Protein AF-R9GRR5-F1 (afdb_monomer_lite)

Radius of gyration: 13.26 Å; chains: 1; bounding box: 33×18×30 Å

pLDDT: mean 94.7, std 8.57, range [54.53, 98.62]

Structure (mmCIF, N/CA/C/O backbone):
data_AF-R9GRR5-F1
#
_entry.id   AF-R9GRR5-F1
#
loop_
_atom_site.group_PDB
_atom_site.id
_atom_site.type_symbol
_atom_site.label_atom_id
_atom_site.label_alt_id
_atom_site.label_comp_id
_atom_site.label_asym_id
_atom_site.label_entity_id
_atom_site.label_seq_id
_atom_site.pdbx_PDB_ins_code
_atom_site.Cartn_x
_atom_site.Cartn_y
_atom_site.Cartn_z
_atom_site.occupancy
_atom_site.B_iso_or_equiv
_atom_site.auth_seq_id
_atom_site.auth_comp_id
_atom_site.auth_asym_id
_atom_site.auth_atom_id
_atom_site.pdbx_PDB_model_num
ATOM 1 N N . MET A 1 1 ? 2.431 7.426 7.537 1.00 88.75 1 MET A N 1
ATOM 2 C CA . MET A 1 1 ? 1.464 8.010 6.565 1.00 88.75 1 MET A CA 1
ATOM 3 C C . MET A 1 1 ? 0.903 6.887 5.689 1.00 88.75 1 MET A C 1
ATOM 5 O O . MET A 1 1 ? 1.610 5.904 5.522 1.00 88.75 1 MET A O 1
ATOM 9 N N . LEU A 1 2 ? -0.309 7.003 5.113 1.00 96.12 2 LEU A N 1
ATOM 10 C CA . LEU A 1 2 ? -0.900 5.950 4.254 1.00 96.12 2 LEU A CA 1
ATOM 11 C C . LEU A 1 2 ? 0.080 5.463 3.178 1.00 96.12 2 LEU A C 1
ATOM 13 O O . LEU A 1 2 ? 0.353 4.272 3.091 1.00 96.12 2 LEU A O 1
ATOM 17 N N . THR A 1 3 ? 0.653 6.389 2.405 1.00 96.44 3 THR A N 1
ATOM 18 C CA . THR A 1 3 ? 1.580 6.061 1.316 1.00 96.44 3 THR A CA 1
ATOM 19 C C . THR A 1 3 ? 2.799 5.283 1.805 1.00 96.44 3 THR A C 1
ATOM 21 O O . THR A 1 3 ? 3.152 4.279 1.203 1.00 96.44 3 THR A O 1
ATOM 24 N N . GLU A 1 4 ? 3.424 5.694 2.911 1.00 96.44 4 GLU A N 1
ATOM 25 C CA . GLU A 1 4 ? 4.597 5.006 3.473 1.00 96.44 4 GLU A CA 1
ATOM 26 C C . GLU A 1 4 ? 4.267 3.580 3.923 1.00 96.44 4 GLU A C 1
ATOM 28 O O . GLU A 1 4 ? 5.027 2.655 3.645 1.00 96.44 4 GLU A O 1
ATOM 33 N N . GLU A 1 5 ? 3.131 3.395 4.601 1.00 97.88 5 GLU A N 1
ATOM 34 C CA . GLU A 1 5 ? 2.713 2.089 5.121 1.00 97.88 5 GLU A CA 1
ATOM 35 C C . GLU A 1 5 ? 2.349 1.119 3.992 1.00 97.88 5 GLU A C 1
ATOM 37 O O . GLU A 1 5 ? 2.711 -0.052 4.058 1.00 97.88 5 GLU A O 1
ATOM 42 N N . ILE A 1 6 ? 1.717 1.602 2.916 1.00 97.44 6 ILE A N 1
ATOM 43 C CA . ILE A 1 6 ? 1.444 0.781 1.727 1.00 97.44 6 ILE A CA 1
ATOM 44 C C . ILE A 1 6 ? 2.726 0.506 0.924 1.00 97.44 6 ILE A C 1
ATOM 46 O O . ILE A 1 6 ? 2.932 -0.614 0.463 1.00 97.44 6 ILE A O 1
ATOM 50 N N . THR A 1 7 ? 3.635 1.474 0.784 1.00 97.19 7 THR A N 1
ATOM 51 C CA . THR A 1 7 ? 4.938 1.247 0.131 1.00 97.19 7 THR A CA 1
ATOM 52 C C . THR A 1 7 ? 5.760 0.191 0.875 1.00 97.19 7 THR A C 1
ATOM 54 O O . THR A 1 7 ? 6.360 -0.689 0.256 1.00 97.19 7 THR A O 1
ATOM 57 N N . MET A 1 8 ? 5.739 0.225 2.210 1.00 97.00 8 MET A N 1
ATOM 58 C CA . MET A 1 8 ? 6.464 -0.703 3.083 1.00 97.00 8 MET A CA 1
ATOM 59 C C . MET A 1 8 ? 5.574 -1.832 3.624 1.00 97.00 8 MET A C 1
ATOM 61 O O . MET A 1 8 ? 5.867 -2.389 4.686 1.00 97.00 8 MET A O 1
ATOM 65 N N . ILE A 1 9 ? 4.513 -2.195 2.893 1.00 96.25 9 ILE A N 1
ATOM 66 C CA . ILE A 1 9 ? 3.488 -3.157 3.332 1.00 96.25 9 ILE A CA 1
ATOM 67 C C . ILE A 1 9 ? 4.088 -4.491 3.799 1.00 96.25 9 ILE A C 1
ATOM 69 O O . ILE A 1 9 ? 3.619 -5.064 4.777 1.00 96.25 9 ILE A O 1
ATOM 73 N N . SER A 1 10 ? 5.181 -4.949 3.181 1.00 95.88 10 SER A N 1
ATOM 74 C CA . SER A 1 10 ? 5.863 -6.199 3.544 1.00 95.88 10 SER A CA 1
ATOM 75 C C . SER A 1 10 ? 6.510 -6.189 4.933 1.00 95.88 10 SER A C 1
ATOM 77 O O . SER A 1 10 ? 6.804 -7.255 5.462 1.00 95.88 10 SER A O 1
ATOM 79 N N . LYS A 1 11 ? 6.749 -5.015 5.533 1.00 96.12 11 LYS A N 1
ATOM 80 C CA . LYS A 1 11 ? 7.376 -4.903 6.858 1.00 96.12 11 LYS A CA 1
ATOM 81 C C . LYS A 1 11 ? 6.376 -5.008 8.005 1.00 96.12 11 LYS A C 1
ATOM 83 O O . LYS A 1 11 ? 6.695 -5.604 9.027 1.00 96.12 11 LYS A O 1
ATOM 88 N N . LYS A 1 12 ? 5.213 -4.361 7.885 1.00 92.00 12 LYS A N 1
ATOM 89 C CA . LYS A 1 12 ? 4.258 -4.223 9.004 1.00 92.00 12 LYS A CA 1
ATOM 90 C C . LYS A 1 12 ? 2.786 -4.122 8.578 1.00 92.00 12 LYS A C 1
ATOM 92 O O . LYS A 1 12 ? 1.917 -4.044 9.440 1.00 92.00 12 LYS A O 1
ATOM 97 N N . GLY A 1 13 ? 2.492 -4.134 7.278 1.00 94.94 13 GLY A N 1
ATOM 98 C CA . GLY A 1 13 ? 1.148 -3.868 6.767 1.00 94.94 13 GLY A CA 1
ATOM 99 C C . GLY A 1 13 ? 0.672 -2.433 7.019 1.00 94.94 13 GLY A C 1
ATOM 100 O O . GLY A 1 13 ? 1.436 -1.565 7.445 1.00 94.94 13 GLY A O 1
ATOM 101 N N . LEU A 1 14 ? -0.610 -2.197 6.740 1.00 97.12 14 LEU A N 1
ATOM 102 C CA . LEU A 1 14 ? -1.294 -0.947 7.059 1.00 97.12 14 LEU A CA 1
ATOM 103 C C . LEU A 1 14 ? -1.829 -1.009 8.492 1.00 97.12 14 LEU A C 1
ATOM 105 O O . LEU A 1 14 ? -2.551 -1.938 8.841 1.00 97.12 14 LEU A O 1
ATOM 109 N N . SER A 1 15 ? -1.498 -0.020 9.317 1.00 97.75 15 SER A N 1
ATOM 110 C CA . SER A 1 15 ? -1.997 0.050 10.690 1.00 97.75 15 SER A CA 1
ATOM 111 C C . SER A 1 15 ? -3.454 0.507 10.758 1.00 97.75 15 SER A C 1
ATOM 113 O O . SER A 1 15 ? -3.869 1.420 10.038 1.00 97.75 15 SER A O 1
ATOM 115 N N . ASP A 1 16 ? -4.209 -0.035 11.717 1.00 97.69 16 ASP A N 1
ATOM 116 C CA . ASP A 1 16 ? -5.602 0.364 11.965 1.00 97.69 16 ASP A CA 1
ATOM 117 C C . ASP A 1 16 ? -5.746 1.861 12.243 1.00 97.69 16 ASP A C 1
ATOM 119 O O . ASP A 1 16 ? -6.710 2.489 11.814 1.00 97.69 16 ASP A O 1
ATOM 123 N N . LYS A 1 17 ? -4.774 2.456 12.947 1.00 97.81 17 LYS A N 1
ATOM 124 C CA . LYS A 1 17 ? -4.759 3.894 13.241 1.00 97.81 17 LYS A CA 1
ATOM 125 C C . LYS A 1 17 ? -4.730 4.719 11.955 1.00 97.81 17 LYS A C 1
ATOM 127 O O . LYS A 1 17 ? -5.485 5.681 11.829 1.00 97.81 17 LYS A O 1
ATOM 132 N N . THR A 1 18 ? -3.857 4.360 11.016 1.00 97.88 18 THR A N 1
ATOM 133 C CA . THR A 1 18 ? -3.750 5.060 9.733 1.00 97.88 18 THR A CA 1
ATOM 134 C C . THR A 1 18 ? -4.963 4.771 8.859 1.00 97.88 18 THR A C 1
ATOM 136 O O . THR A 1 18 ? -5.520 5.708 8.292 1.00 97.88 18 THR A O 1
ATOM 139 N N . TYR A 1 19 ? -5.427 3.521 8.799 1.00 97.69 19 TYR A N 1
ATOM 140 C CA . TYR A 1 19 ? -6.610 3.146 8.023 1.00 97.69 19 TYR A CA 1
ATOM 141 C C . TYR A 1 19 ? -7.866 3.906 8.472 1.00 97.69 19 TYR A C 1
ATOM 143 O O . TYR A 1 19 ? -8.500 4.570 7.652 1.00 97.69 19 TYR A O 1
ATOM 151 N N . LYS A 1 20 ? -8.165 3.905 9.779 1.00 98.06 20 LYS A N 1
ATOM 152 C CA . LYS A 1 20 ? -9.309 4.632 10.357 1.00 98.06 20 LYS A CA 1
ATOM 153 C C . LYS A 1 20 ? -9.236 6.126 10.063 1.00 98.06 20 LYS A C 1
ATOM 155 O O . LYS A 1 20 ? -10.196 6.688 9.552 1.00 98.06 20 LYS A O 1
ATOM 160 N N . LYS A 1 21 ? -8.070 6.745 10.273 1.00 98.00 21 LYS A N 1
ATOM 161 C CA . LYS A 1 21 ? -7.872 8.175 9.995 1.00 98.00 21 LYS A CA 1
ATOM 162 C C . LYS A 1 21 ? -8.140 8.535 8.529 1.00 98.00 21 LYS A C 1
ATOM 164 O O . LYS A 1 21 ? -8.673 9.600 8.243 1.00 98.00 21 LYS A O 1
ATOM 169 N N . VAL A 1 22 ? -7.737 7.689 7.582 1.00 97.94 22 VAL A N 1
ATOM 170 C CA . VAL A 1 22 ? -7.944 7.963 6.150 1.00 97.94 22 VAL A CA 1
ATOM 171 C C . VAL A 1 22 ? -9.408 7.759 5.765 1.00 97.94 22 VAL A C 1
ATOM 173 O O . VAL A 1 22 ? -9.947 8.590 5.037 1.00 97.94 22 VAL A O 1
ATOM 176 N N . ILE A 1 23 ? -10.071 6.731 6.305 1.00 98.12 23 ILE A N 1
ATOM 177 C CA . ILE A 1 23 ? -11.516 6.545 6.125 1.00 98.12 23 ILE A CA 1
ATOM 178 C C . ILE A 1 23 ? -12.299 7.734 6.679 1.00 98.12 23 ILE A C 1
ATOM 180 O O . ILE A 1 23 ? -13.193 8.222 5.998 1.00 98.12 23 ILE A O 1
ATOM 184 N N . GLU A 1 24 ? -11.953 8.246 7.858 1.00 98.25 24 GLU A N 1
ATOM 185 C CA . GLU A 1 24 ? -12.614 9.423 8.443 1.00 98.25 24 GLU A CA 1
ATOM 186 C C . GLU A 1 24 ? -12.497 10.668 7.548 1.00 98.25 24 GLU A C 1
ATOM 188 O O . GLU A 1 24 ? -13.425 11.469 7.474 1.00 98.25 24 GLU A O 1
ATOM 193 N N . LEU A 1 25 ? -11.373 10.829 6.844 1.00 98.00 25 LEU A N 1
ATOM 194 C CA . LEU A 1 25 ? -11.112 11.999 6.000 1.00 98.00 25 LEU A CA 1
ATOM 195 C C . LEU A 1 25 ? -11.669 11.875 4.577 1.00 98.00 25 LEU A C 1
ATOM 197 O O . LEU A 1 25 ? -12.019 12.882 3.963 1.00 98.00 25 LEU A O 1
ATOM 201 N N . PHE A 1 26 ? -11.694 10.664 4.019 1.00 97.44 26 PHE A N 1
ATOM 202 C CA . PHE A 1 26 ? -11.950 10.449 2.591 1.00 97.44 26 PHE A CA 1
ATOM 203 C C . PHE A 1 26 ? -13.092 9.467 2.304 1.00 97.44 26 PHE A C 1
ATOM 205 O O . PHE A 1 26 ? -13.550 9.391 1.164 1.00 97.44 26 PHE A O 1
ATOM 212 N N . GLY A 1 27 ? -13.568 8.730 3.305 1.00 98.19 27 GLY A N 1
ATOM 213 C CA . GLY A 1 27 ? -14.507 7.625 3.144 1.00 98.19 27 GLY A CA 1
ATOM 214 C C . GLY A 1 27 ? -13.847 6.367 2.575 1.00 98.19 27 GLY A C 1
ATOM 215 O O . GLY A 1 27 ? -12.712 6.379 2.090 1.00 98.19 27 GLY A O 1
ATOM 216 N N . GLU A 1 28 ? -14.572 5.252 2.619 1.00 97.88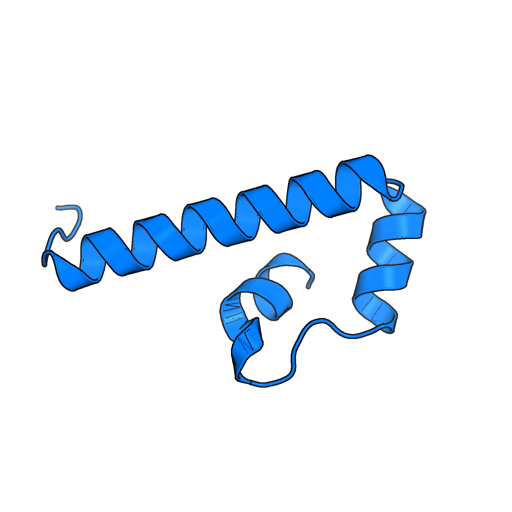 28 GLU A N 1
ATOM 217 C CA . GLU A 1 28 ? -14.054 3.934 2.229 1.00 97.88 28 GLU A CA 1
ATOM 218 C C . GLU A 1 28 ? -13.676 3.860 0.746 1.00 97.88 28 GLU A C 1
ATOM 220 O O . GLU A 1 28 ? -12.567 3.445 0.408 1.00 97.88 28 GLU A O 1
ATOM 225 N N . VAL A 1 29 ? -14.559 4.330 -0.144 1.00 98.38 29 VAL A N 1
ATOM 226 C CA . VAL A 1 29 ? -14.351 4.267 -1.603 1.00 98.38 29 VAL A CA 1
ATOM 227 C C . VAL A 1 29 ? -13.084 5.012 -2.010 1.00 98.38 29 VAL A C 1
ATOM 229 O O . VAL A 1 29 ? -12.238 4.479 -2.729 1.00 98.38 29 VAL A O 1
ATOM 232 N N . LYS A 1 30 ? -12.910 6.241 -1.519 1.00 98.31 30 LYS A N 1
ATOM 233 C CA . LYS A 1 30 ? -11.736 7.046 -1.856 1.00 98.31 30 LYS A CA 1
ATOM 234 C C . LYS A 1 30 ? -10.479 6.522 -1.165 1.00 98.31 30 LYS A C 1
ATOM 236 O O . LYS A 1 30 ? -9.406 6.574 -1.756 1.00 98.31 30 LYS A O 1
ATOM 241 N N . THR A 1 31 ? -10.594 5.945 0.031 1.00 98.19 31 THR A N 1
ATOM 242 C CA . THR A 1 31 ? -9.482 5.234 0.684 1.00 98.19 31 THR A CA 1
ATOM 243 C C . THR A 1 31 ? -8.993 4.068 -0.174 1.00 98.19 31 THR A C 1
ATOM 245 O O . THR A 1 31 ? -7.791 3.945 -0.407 1.00 98.19 31 THR A O 1
ATOM 248 N N . ALA A 1 32 ? -9.905 3.255 -0.716 1.00 98.19 32 ALA A N 1
ATOM 249 C CA . ALA A 1 32 ? -9.552 2.174 -1.633 1.00 98.19 32 ALA A CA 1
ATOM 250 C C . ALA A 1 32 ? -8.861 2.707 -2.900 1.00 98.19 32 ALA A C 1
ATOM 252 O O . ALA A 1 32 ? -7.830 2.174 -3.307 1.00 98.19 32 ALA A O 1
ATOM 253 N N . GLN A 1 33 ? -9.359 3.804 -3.481 1.00 98.62 33 GLN A N 1
ATOM 254 C CA . GLN A 1 33 ? -8.721 4.466 -4.628 1.00 98.62 33 GLN A CA 1
ATOM 255 C C . GLN A 1 33 ? -7.307 4.970 -4.311 1.00 98.62 33 GLN A C 1
ATOM 257 O O . GLN A 1 33 ? -6.397 4.779 -5.116 1.00 98.62 33 GLN A O 1
ATOM 262 N N . LEU A 1 34 ? -7.097 5.564 -3.133 1.00 98.38 34 LEU A N 1
ATOM 263 C CA . LEU A 1 34 ? -5.774 6.003 -2.686 1.00 98.38 34 LEU A CA 1
ATOM 264 C C . LEU A 1 34 ? -4.817 4.816 -2.543 1.00 98.38 34 LEU A C 1
ATOM 266 O O . LEU A 1 34 ? -3.696 4.878 -3.041 1.00 98.38 34 LEU A O 1
ATOM 270 N N . ILE A 1 35 ? -5.258 3.717 -1.924 1.00 98.19 35 ILE A N 1
ATOM 271 C CA . ILE A 1 35 ? -4.447 2.497 -1.802 1.0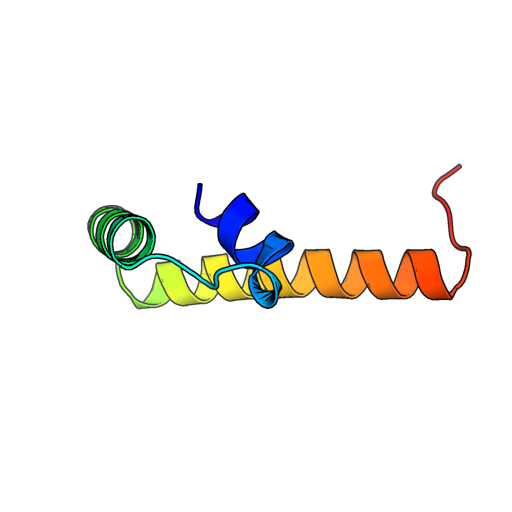0 98.19 35 ILE A CA 1
ATOM 272 C C . ILE A 1 35 ? -4.088 1.955 -3.191 1.00 98.19 35 ILE A C 1
ATOM 274 O O . ILE A 1 35 ? -2.917 1.670 -3.440 1.00 98.19 35 ILE A O 1
ATOM 278 N N . MET A 1 36 ? -5.052 1.874 -4.115 1.00 98.44 36 MET A N 1
ATOM 279 C CA . MET A 1 36 ? -4.804 1.433 -5.494 1.00 98.44 36 MET A CA 1
ATOM 280 C C . MET A 1 36 ? -3.784 2.321 -6.212 1.00 98.44 36 MET A C 1
ATOM 282 O O . MET A 1 36 ? -2.891 1.797 -6.874 1.00 98.44 36 MET 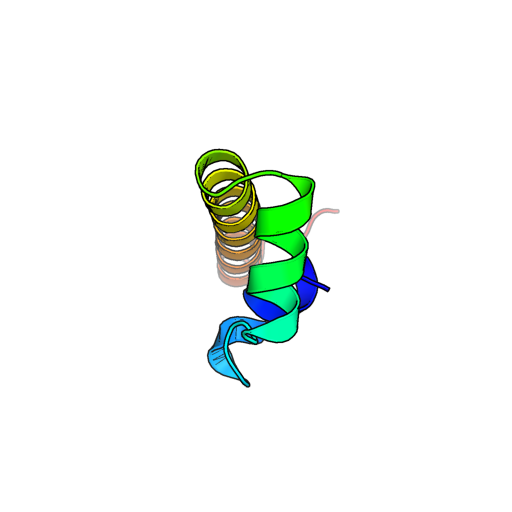A O 1
ATOM 286 N N . ALA A 1 37 ? -3.860 3.644 -6.051 1.00 98.50 37 ALA A N 1
ATOM 287 C CA . ALA A 1 37 ? -2.892 4.566 -6.643 1.00 98.50 37 ALA A CA 1
ATOM 288 C C . ALA A 1 37 ? -1.471 4.329 -6.103 1.00 98.50 37 ALA A C 1
ATOM 290 O O . ALA A 1 37 ? -0.515 4.276 -6.879 1.00 98.50 37 ALA A O 1
ATOM 291 N N . VAL A 1 38 ? -1.328 4.115 -4.788 1.00 98.19 38 VAL A N 1
ATOM 292 C CA . VAL A 1 38 ? -0.028 3.800 -4.171 1.00 98.19 38 VAL A CA 1
ATOM 293 C C . VAL A 1 38 ? 0.499 2.435 -4.631 1.00 98.19 38 VAL A C 1
ATOM 295 O O . VAL A 1 38 ? 1.695 2.292 -4.889 1.00 98.19 38 VAL A O 1
ATOM 298 N N . VAL A 1 39 ? -0.366 1.430 -4.784 1.00 98.00 39 VAL A N 1
ATOM 299 C CA . VAL A 1 39 ? 0.018 0.115 -5.327 1.00 98.00 39 VAL A CA 1
ATOM 300 C C . VAL A 1 39 ? 0.462 0.231 -6.784 1.00 98.00 39 VAL A C 1
ATOM 302 O O . VAL A 1 39 ? 1.484 -0.353 -7.152 1.00 98.00 39 VAL A O 1
ATOM 305 N N . ALA A 1 40 ? -0.251 1.006 -7.603 1.00 98.31 40 ALA A N 1
ATOM 306 C CA . ALA A 1 40 ? 0.068 1.196 -9.013 1.00 98.31 40 ALA A CA 1
ATOM 307 C C . ALA A 1 40 ? 1.458 1.821 -9.192 1.00 98.31 40 ALA A C 1
ATOM 309 O O . ALA A 1 40 ? 2.289 1.258 -9.905 1.00 98.31 40 ALA A O 1
ATOM 310 N N . ILE A 1 41 ? 1.757 2.924 -8.493 1.00 97.56 41 ILE A N 1
ATOM 311 C CA . ILE A 1 41 ? 3.074 3.571 -8.605 1.00 97.56 41 ILE A CA 1
ATOM 312 C C . ILE A 1 41 ? 4.202 2.682 -8.068 1.00 97.56 41 ILE A C 1
ATOM 314 O O . ILE A 1 41 ? 5.253 2.581 -8.694 1.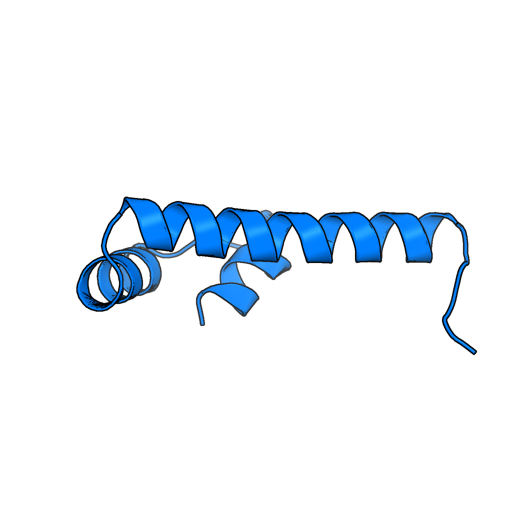00 97.56 41 ILE A O 1
ATOM 318 N N . ASN A 1 42 ? 3.984 1.961 -6.961 1.00 96.75 42 ASN A N 1
ATOM 319 C CA . ASN A 1 42 ? 4.986 1.029 -6.434 1.00 96.75 42 ASN A CA 1
ATOM 320 C C . ASN A 1 42 ? 5.252 -0.143 -7.385 1.00 96.75 42 ASN A C 1
ATOM 322 O O . ASN A 1 42 ? 6.391 -0.592 -7.506 1.00 96.75 42 ASN A O 1
ATOM 326 N N . SER A 1 43 ? 4.218 -0.631 -8.068 1.00 97.00 43 SER A N 1
ATOM 327 C CA . SER A 1 43 ? 4.353 -1.690 -9.071 1.00 97.00 43 SER A CA 1
ATOM 328 C C . SER A 1 43 ? 5.159 -1.205 -10.273 1.00 97.00 43 SER A C 1
ATOM 330 O O . SER A 1 43 ? 6.113 -1.871 -10.668 1.00 97.00 43 SER A O 1
ATOM 332 N N . TRP A 1 44 ? 4.857 -0.011 -10.791 1.00 96.94 44 TRP A N 1
ATOM 333 C CA . TRP A 1 44 ? 5.630 0.597 -11.876 1.00 96.94 44 TRP A CA 1
ATOM 334 C C . TRP A 1 44 ? 7.089 0.849 -11.497 1.00 96.94 44 TRP A C 1
ATOM 336 O O . TRP A 1 44 ? 7.977 0.513 -1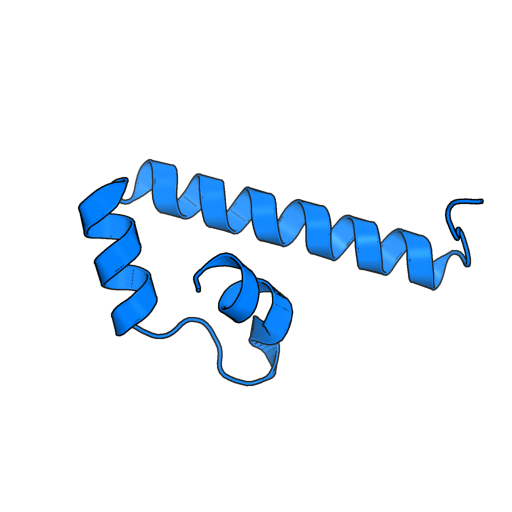2.277 1.00 96.94 44 TRP A O 1
ATOM 346 N N . ASN A 1 45 ? 7.353 1.338 -10.283 1.00 95.44 45 ASN A N 1
ATOM 347 C CA . ASN A 1 45 ? 8.719 1.523 -9.788 1.00 95.44 45 ASN A CA 1
ATOM 348 C C . ASN A 1 45 ? 9.502 0.202 -9.765 1.00 95.44 45 ASN A C 1
ATOM 350 O O . ASN A 1 45 ? 10.657 0.163 -10.182 1.00 95.44 45 ASN A O 1
ATOM 354 N N . ARG A 1 46 ? 8.876 -0.896 -9.319 1.00 95.25 46 ARG A N 1
ATOM 355 C CA . ARG A 1 46 ? 9.508 -2.227 -9.323 1.00 95.25 46 ARG A CA 1
ATOM 356 C C . ARG A 1 46 ? 9.816 -2.699 -10.736 1.00 95.25 46 ARG A C 1
ATOM 358 O O . ARG A 1 46 ? 10.922 -3.164 -10.971 1.00 95.25 46 ARG A O 1
ATOM 365 N N . ILE A 1 47 ? 8.873 -2.540 -11.665 1.00 96.06 47 ILE A N 1
ATOM 366 C CA . ILE A 1 47 ? 9.073 -2.898 -13.074 1.00 96.06 47 ILE A CA 1
ATOM 367 C C . ILE A 1 47 ? 10.247 -2.110 -13.663 1.00 96.06 47 ILE A C 1
ATOM 369 O O . ILE A 1 47 ? 11.149 -2.714 -14.235 1.00 96.06 47 ILE A O 1
ATOM 373 N N . ALA A 1 48 ? 10.279 -0.788 -13.484 1.00 95.62 48 ALA A N 1
ATOM 374 C CA . ALA A 1 48 ? 11.350 0.060 -14.006 1.00 95.62 48 ALA A CA 1
ATOM 375 C C . ALA A 1 48 ? 12.732 -0.370 -13.485 1.00 95.62 48 ALA A C 1
ATOM 377 O O . ALA A 1 48 ? 13.659 -0.560 -14.273 1.00 95.62 48 ALA A O 1
ATOM 378 N N . VAL A 1 49 ? 12.848 -0.617 -12.175 1.00 94.62 49 VAL A N 1
ATOM 379 C CA . VAL A 1 49 ? 14.083 -1.123 -11.556 1.00 94.62 49 VAL A CA 1
ATOM 380 C C . VAL A 1 49 ? 14.458 -2.504 -12.099 1.00 94.62 49 VAL A C 1
ATOM 382 O O . VAL A 1 49 ? 15.614 -2.717 -12.455 1.00 94.62 49 VAL A O 1
ATOM 385 N N . SER A 1 50 ? 13.499 -3.431 -12.208 1.00 95.06 50 SER A N 1
ATOM 386 C CA . SER A 1 50 ? 13.727 -4.775 -12.762 1.00 95.06 50 SER A CA 1
ATOM 387 C C . SER A 1 50 ? 14.172 -4.756 -14.224 1.00 95.06 50 SER A C 1
ATOM 389 O O . SER A 1 50 ? 14.889 -5.655 -14.649 1.00 95.06 50 SER A O 1
ATOM 391 N N . LEU A 1 51 ? 13.776 -3.737 -14.986 1.00 96.38 51 LEU A N 1
ATOM 392 C CA . LEU A 1 51 ? 14.189 -3.529 -16.374 1.00 96.38 51 LEU A CA 1
ATOM 393 C C . LEU A 1 51 ? 15.460 -2.676 -16.503 1.00 96.38 51 LEU A C 1
ATOM 395 O O . LEU A 1 51 ? 15.808 -2.284 -17.614 1.00 96.38 51 LEU A O 1
ATOM 399 N N . HIS A 1 52 ? 16.122 -2.326 -15.392 1.00 90.81 52 HIS A N 1
ATOM 400 C CA . HIS A 1 52 ? 17.227 -1.356 -15.346 1.00 90.81 52 HIS A CA 1
ATOM 401 C C . HIS A 1 52 ? 16.906 -0.009 -16.019 1.00 90.81 52 HIS A C 1
ATOM 403 O O . HIS A 1 52 ? 17.809 0.767 -16.331 1.00 90.81 52 HIS A O 1
ATOM 409 N N . SER A 1 53 ? 15.620 0.292 -16.204 1.00 83.44 53 SER A N 1
ATOM 410 C CA . SER A 1 53 ? 15.123 1.528 -16.792 1.00 83.44 53 SER A CA 1
ATOM 4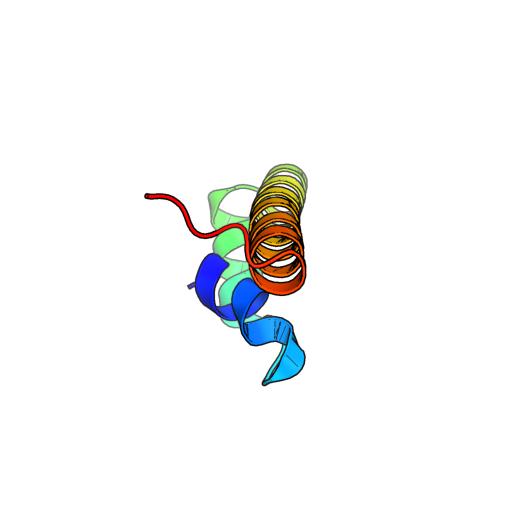11 C C . SER A 1 53 ? 15.189 2.612 -15.724 1.00 83.44 53 SER A C 1
ATOM 413 O O . SER A 1 53 ? 14.219 2.873 -15.016 1.00 83.44 53 SER A O 1
ATOM 415 N N . HIS A 1 54 ? 16.373 3.194 -15.550 1.00 67.12 54 HIS A N 1
ATOM 416 C CA . HIS A 1 54 ? 16.532 4.384 -14.727 1.00 67.12 54 HIS A CA 1
ATOM 417 C C . HIS A 1 54 ? 16.124 5.602 -15.560 1.00 67.12 54 HIS A C 1
ATOM 419 O O . HIS A 1 54 ? 16.549 5.703 -16.713 1.00 67.12 54 HIS A O 1
ATOM 425 N N . PRO A 1 55 ? 15.316 6.526 -15.014 1.00 60.41 55 PRO A N 1
ATOM 426 C CA . PRO A 1 55 ? 15.186 7.846 -15.609 1.00 60.41 55 PRO A CA 1
ATOM 427 C C . PRO A 1 55 ? 16.590 8.454 -15.723 1.00 60.41 55 PRO A C 1
ATOM 429 O O . PRO A 1 55 ? 17.352 8.396 -14.754 1.00 60.41 55 PRO A O 1
ATOM 432 N N . HIS A 1 56 ? 16.931 8.963 -16.906 1.00 54.53 56 HIS A N 1
ATOM 433 C CA . HIS A 1 56 ? 18.092 9.834 -17.080 1.00 54.53 56 HIS A CA 1
ATOM 434 C C . HIS A 1 56 ? 17.911 11.137 -16.298 1.00 54.53 56 HIS A C 1
ATOM 436 O O . HIS A 1 56 ? 16.751 11.605 -16.202 1.00 54.53 56 HIS A O 1
#

InterPro domains:
  IPR029032 AhpD-like [G3DSA:1.20.1290.10] (1-56)
  IPR029032 AhpD-like [SSF69118] (2-53)

Sequence (56 aa):
MLTEEITMISKKGLSDKTYKKVIELFGEVKTAQLIMAVVAINSWNRIAVSLHSHPH

Organism: NCBI:txid1150600

Foldseek 3Di:
DLLVQLLVCVPPHDDPVNLVVCCVVQNDVVSVVVSVVSVVVSVVVVVCVVVVNDDD

Secondary structure (DSSP, 8-state):
-HHHHHHTHHHH---HHHHHHHHHHHHHHHHHHHHHHHHHHHHHHHHHHHTT----